Protein AF-A0A833G3L9-F1 (afdb_monomer_lite)

Foldseek 3Di:
DDDDDDDDQFAFDPPDVPDDPVRTHHDPRSVVVVD

Sequence (35 aa):
MPRLMLLRHAKSSWGDAGVADIDRPLSPRGRRAAA

pLDDT: mean 96.16, std 2.53, range [86.31, 98.12]

Secondary structure (DSSP, 8-state):
-------PPPPBP-S-SSS-GGGPPBPHHHHHHH-

Structure (mmCIF, N/CA/C/O backbone):
data_AF-A0A833G3L9-F1
#
_entry.id   AF-A0A833G3L9-F1
#
loop_
_atom_site.group_PDB
_atom_site.id
_atom_site.type_symbol
_atom_site.label_atom_id
_atom_site.label_alt_id
_atom_site.label_comp_id
_atom_site.label_asym_id
_atom_site.label_entity_id
_atom_site.label_seq_id
_atom_site.pdbx_PDB_ins_code
_atom_site.Cartn_x
_atom_site.Cartn_y
_atom_site.Cartn_z
_atom_site.occupancy
_atom_site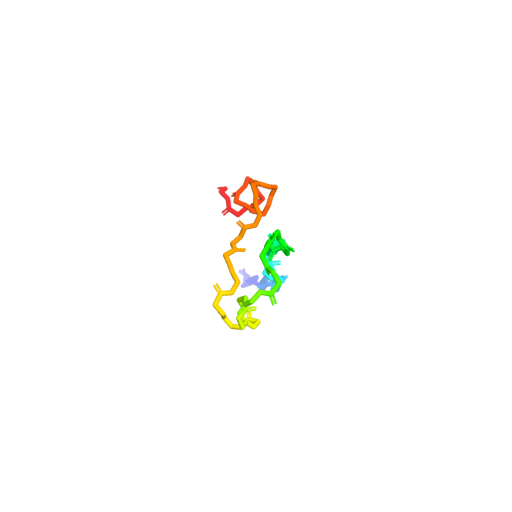.B_iso_or_equiv
_atom_site.auth_seq_id
_atom_site.auth_comp_id
_atom_site.auth_asym_id
_atom_site.auth_atom_id
_atom_site.pdbx_PDB_model_num
ATOM 1 N N . MET A 1 1 ? -16.997 5.533 25.949 1.00 88.94 1 MET A N 1
ATOM 2 C CA . MET A 1 1 ? -17.593 4.901 24.751 1.00 88.94 1 MET A CA 1
ATOM 3 C C . MET A 1 1 ? -16.457 4.437 23.845 1.00 88.94 1 MET A C 1
ATOM 5 O O . MET A 1 1 ? -15.627 5.279 23.512 1.00 88.94 1 MET A O 1
ATOM 9 N N . PRO A 1 2 ? -16.344 3.143 23.507 1.00 90.88 2 PRO A N 1
ATOM 10 C CA . PRO A 1 2 ? -15.307 2.671 22.591 1.00 90.88 2 PRO A CA 1
ATOM 11 C C . PRO A 1 2 ? -15.602 3.097 21.143 1.00 90.88 2 PRO A C 1
ATOM 13 O O . PRO A 1 2 ? -16.761 3.254 20.762 1.00 90.88 2 PRO A O 1
ATOM 16 N N . ARG A 1 3 ? -14.548 3.291 20.339 1.00 95.25 3 ARG A N 1
ATOM 17 C CA . ARG A 1 3 ? -14.629 3.575 18.897 1.00 95.25 3 ARG A CA 1
ATOM 18 C C . ARG A 1 3 ? -13.792 2.556 18.132 1.00 95.25 3 ARG A C 1
ATOM 20 O O . ARG A 1 3 ? -12.630 2.356 18.470 1.00 95.25 3 ARG A O 1
ATOM 27 N N . LEU A 1 4 ? -14.381 1.948 17.106 1.00 96.62 4 LEU A N 1
ATOM 28 C CA . LEU A 1 4 ? -13.687 1.082 16.156 1.00 96.62 4 LEU A CA 1
ATOM 29 C C . LEU A 1 4 ? -13.364 1.883 14.893 1.00 96.62 4 LEU A C 1
ATOM 31 O O . LEU A 1 4 ? -14.238 2.554 14.347 1.00 96.62 4 LEU A O 1
ATOM 35 N N . MET A 1 5 ? -12.122 1.790 14.424 1.00 95.62 5 MET A N 1
ATOM 36 C CA . MET A 1 5 ? -11.686 2.376 13.160 1.00 95.62 5 MET A CA 1
ATOM 37 C C . MET A 1 5 ? -11.255 1.257 12.217 1.00 95.62 5 MET A C 1
ATOM 39 O O . MET A 1 5 ? -10.397 0.450 12.563 1.00 95.62 5 MET A O 1
ATOM 43 N N . LEU A 1 6 ? -11.845 1.225 11.023 1.00 96.75 6 LEU A N 1
ATOM 44 C CA . LEU A 1 6 ? -11.456 0.322 9.944 1.00 96.75 6 LEU A CA 1
ATOM 45 C C . LEU A 1 6 ? -10.806 1.147 8.839 1.00 96.75 6 LEU A C 1
ATOM 47 O O . LEU A 1 6 ? -11.396 2.106 8.342 1.00 96.75 6 LEU A O 1
ATOM 51 N N . LEU A 1 7 ? -9.581 0.786 8.472 1.00 96.19 7 LEU A N 1
ATOM 52 C CA . LEU A 1 7 ? -8.816 1.459 7.432 1.00 96.19 7 LEU A CA 1
ATOM 53 C C . LEU A 1 7 ? -8.289 0.427 6.440 1.00 96.19 7 LEU A C 1
ATOM 55 O O . LEU A 1 7 ? -7.977 -0.706 6.800 1.00 96.19 7 LEU A O 1
ATOM 59 N N . ARG A 1 8 ? -8.152 0.849 5.185 1.00 96.25 8 ARG A N 1
ATOM 60 C CA . ARG A 1 8 ? -7.411 0.102 4.164 1.00 96.25 8 ARG A CA 1
ATOM 61 C C . ARG A 1 8 ? -5.940 0.517 4.164 1.00 96.25 8 ARG A C 1
ATOM 63 O O . ARG A 1 8 ? -5.618 1.630 4.578 1.00 96.25 8 ARG A O 1
ATOM 70 N N . HIS A 1 9 ? -5.070 -0.329 3.614 1.00 95.62 9 HIS A N 1
ATOM 71 C CA . HIS A 1 9 ? -3.665 0.027 3.412 1.00 95.62 9 HIS A CA 1
ATOM 72 C C . HIS A 1 9 ? -3.509 1.257 2.488 1.00 95.62 9 HIS A C 1
ATOM 74 O O . HIS A 1 9 ? -4.333 1.516 1.599 1.00 95.62 9 HIS A O 1
ATOM 80 N N . ALA A 1 10 ? -2.436 2.023 2.690 1.00 97.94 10 ALA A N 1
ATOM 81 C CA . ALA A 1 10 ? -2.105 3.168 1.846 1.00 97.94 10 ALA A CA 1
ATOM 82 C C . ALA A 1 10 ? -1.552 2.726 0.479 1.00 97.94 10 ALA A C 1
ATOM 84 O O . ALA A 1 10 ? -0.995 1.648 0.334 1.00 97.94 10 ALA A O 1
ATOM 85 N N . LYS A 1 11 ? -1.668 3.568 -0.553 1.00 98.12 11 LYS A N 1
ATOM 86 C CA . LYS A 1 11 ? -1.389 3.178 -1.951 1.00 98.12 11 LYS A CA 1
ATOM 87 C C . LYS A 1 11 ? 0.016 2.569 -2.165 1.00 98.12 11 LYS A C 1
ATOM 89 O O . LYS A 1 11 ? 1.010 3.288 -2.033 1.00 98.12 11 LYS A O 1
ATOM 94 N N . SER A 1 12 ? 0.078 1.319 -2.633 1.00 97.75 12 SER A N 1
ATOM 95 C CA . SER A 1 12 ? 1.309 0.635 -3.073 1.00 97.75 12 SER A CA 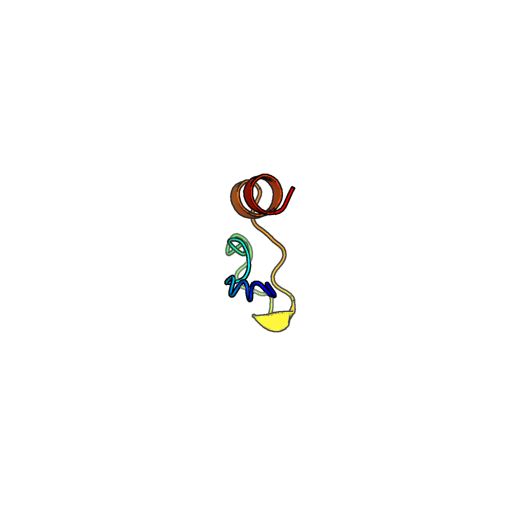1
ATOM 96 C C . SER A 1 12 ? 1.871 1.178 -4.391 1.00 97.75 12 SER A C 1
ATOM 98 O O . SER A 1 12 ? 1.176 1.849 -5.164 1.00 97.75 12 SER A O 1
ATOM 100 N N . SER A 1 13 ? 3.150 0.904 -4.632 1.00 97.75 13 SER A N 1
ATOM 101 C CA . SER A 1 13 ? 3.877 1.209 -5.860 1.00 97.75 13 SER A CA 1
ATOM 102 C C . SER A 1 13 ? 3.743 0.082 -6.887 1.00 97.75 13 SER A C 1
ATOM 104 O O . SER A 1 13 ? 3.819 -1.099 -6.552 1.00 97.75 13 SER A O 1
ATOM 106 N N . TRP A 1 14 ? 3.604 0.476 -8.152 1.00 96.12 14 TRP A N 1
ATOM 107 C CA . TRP A 1 14 ? 3.573 -0.410 -9.323 1.00 96.12 14 TRP A CA 1
ATOM 108 C C . TRP A 1 14 ? 4.670 -0.059 -10.339 1.00 96.12 14 TRP A C 1
ATOM 110 O O . TRP A 1 14 ? 4.586 -0.441 -11.497 1.00 96.12 14 TRP A O 1
ATOM 120 N N . GLY A 1 15 ? 5.682 0.709 -9.916 1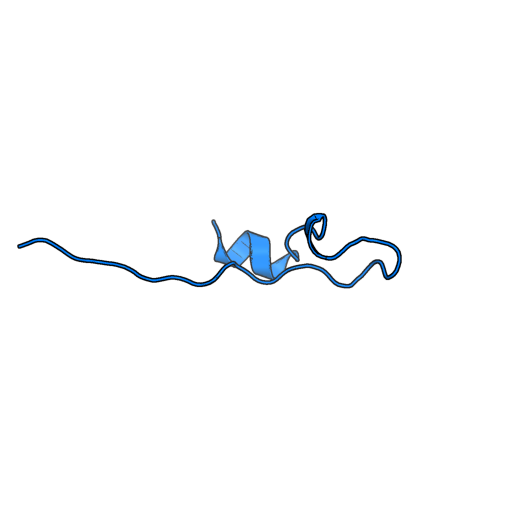.00 95.81 15 GLY A N 1
ATOM 121 C CA . GLY A 1 15 ? 6.769 1.161 -10.794 1.00 95.81 15 GLY A CA 1
ATOM 122 C C . GLY A 1 15 ? 7.745 0.059 -11.213 1.00 95.81 15 GLY A C 1
ATOM 123 O O . GLY A 1 15 ? 8.478 0.250 -12.173 1.00 95.81 15 GLY A O 1
ATOM 124 N N . ASP A 1 16 ? 7.730 -1.07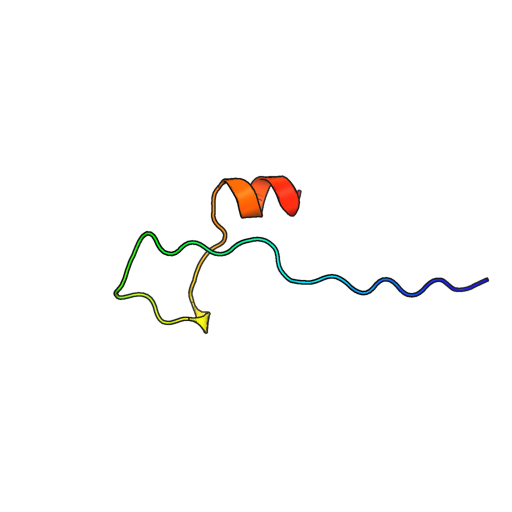8 -10.515 1.00 95.38 16 ASP A N 1
ATOM 125 C CA . ASP A 1 16 ? 8.472 -2.280 -10.884 1.00 95.38 16 ASP A CA 1
ATOM 126 C C . ASP A 1 16 ? 7.487 -3.442 -11.093 1.00 95.38 16 ASP A C 1
ATOM 128 O O . ASP A 1 16 ? 6.649 -3.746 -10.226 1.00 95.38 16 ASP A O 1
ATOM 132 N N . ALA A 1 17 ? 7.563 -4.048 -12.278 1.00 94.25 17 ALA A N 1
ATOM 133 C CA . ALA A 1 17 ? 6.715 -5.154 -12.704 1.00 94.25 17 ALA A CA 1
ATOM 134 C C . ALA A 1 17 ? 7.207 -6.517 -12.188 1.00 94.25 17 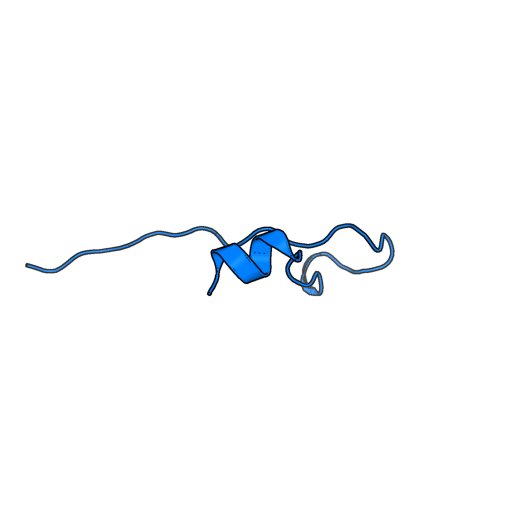ALA A C 1
ATOM 136 O O . ALA A 1 17 ? 6.401 -7.440 -12.107 1.00 94.25 17 ALA A O 1
ATOM 137 N N . GLY A 1 18 ? 8.486 -6.644 -11.815 1.00 96.69 18 GLY A N 1
ATOM 138 C CA . GLY A 1 18 ? 9.080 -7.890 -11.315 1.00 96.69 18 GLY A CA 1
ATOM 139 C C . GLY A 1 18 ? 8.840 -8.148 -9.826 1.00 96.69 18 GLY A C 1
ATOM 140 O O . GLY A 1 18 ? 9.119 -9.239 -9.337 1.00 96.69 18 GLY A O 1
ATOM 141 N N . VAL A 1 19 ? 8.314 -7.160 -9.098 1.00 97.12 19 VAL A N 1
ATOM 142 C CA . VAL A 1 19 ? 8.055 -7.267 -7.658 1.00 97.12 19 VAL A CA 1
ATOM 143 C C . VAL A 1 19 ? 6.755 -8.030 -7.410 1.00 97.12 19 VAL A C 1
ATOM 145 O O . VAL A 1 19 ? 5.691 -7.651 -7.915 1.00 97.12 19 VAL A O 1
ATOM 148 N N . ALA A 1 20 ? 6.843 -9.089 -6.604 1.00 97.81 20 ALA A N 1
ATOM 149 C CA . ALA A 1 20 ? 5.683 -9.831 -6.126 1.00 97.81 20 ALA A CA 1
ATOM 150 C C . ALA A 1 20 ? 4.747 -8.916 -5.324 1.00 97.81 20 ALA A C 1
ATOM 152 O O . ALA A 1 20 ? 5.192 -7.979 -4.668 1.00 97.81 20 ALA A O 1
ATOM 153 N N . ASP A 1 21 ? 3.441 -9.186 -5.360 1.00 95.94 21 ASP A N 1
ATOM 154 C CA . ASP A 1 21 ? 2.443 -8.292 -4.759 1.00 95.94 21 ASP A CA 1
ATOM 155 C C . ASP A 1 21 ? 2.689 -8.025 -3.262 1.00 95.94 21 ASP A C 1
ATOM 157 O O . ASP A 1 21 ? 2.633 -6.877 -2.822 1.00 95.94 21 ASP A O 1
ATOM 161 N N . ILE A 1 22 ? 3.063 -9.068 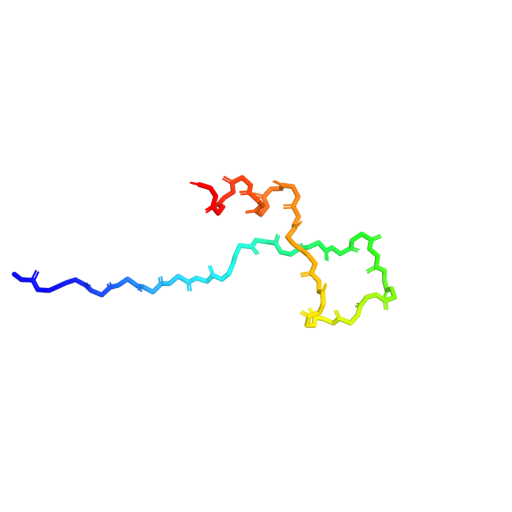-2.510 1.00 96.50 22 ILE A N 1
ATOM 162 C CA . ILE A 1 22 ? 3.327 -8.988 -1.066 1.00 96.50 22 ILE A CA 1
ATOM 163 C C . ILE A 1 22 ? 4.544 -8.120 -0.712 1.00 96.50 22 ILE A C 1
ATOM 165 O O . ILE A 1 22 ? 4.579 -7.520 0.360 1.00 96.50 22 ILE A O 1
ATOM 169 N N . ASP A 1 23 ? 5.499 -7.998 -1.634 1.00 97.62 23 ASP A N 1
ATOM 170 C CA . ASP A 1 23 ? 6.735 -7.235 -1.446 1.00 97.62 23 ASP A CA 1
ATOM 171 C C . ASP A 1 23 ? 6.609 -5.790 -1.958 1.00 97.62 23 ASP A C 1
ATOM 173 O O . ASP A 1 23 ? 7.568 -5.012 -1.908 1.00 97.62 23 ASP A O 1
ATOM 177 N N . ARG A 1 24 ? 5.435 -5.389 -2.472 1.00 97.56 24 ARG A N 1
ATOM 178 C CA . ARG A 1 24 ? 5.252 -4.057 -3.059 1.00 97.56 24 ARG A CA 1
ATOM 179 C C . ARG A 1 24 ? 5.395 -2.963 -1.997 1.00 97.56 24 ARG A C 1
ATOM 181 O O . ARG A 1 24 ? 4.583 -2.882 -1.073 1.00 97.56 24 ARG A O 1
ATOM 188 N N . PRO A 1 25 ? 6.337 -2.016 -2.169 1.00 97.19 25 PRO A N 1
ATOM 189 C CA . PRO A 1 25 ? 6.475 -0.901 -1.245 1.00 97.19 25 PRO A CA 1
ATOM 190 C C . PRO A 1 25 ? 5.346 0.117 -1.437 1.00 97.19 25 PRO A C 1
ATOM 192 O O . PRO A 1 25 ? 4.690 0.174 -2.480 1.00 97.19 25 PRO A O 1
ATOM 195 N N . LEU A 1 26 ? 5.162 1.014 -0.465 1.00 97.62 26 LEU A N 1
ATOM 196 C CA . LEU A 1 26 ? 4.267 2.161 -0.626 1.00 97.62 26 LEU A CA 1
ATOM 197 C C . LEU A 1 26 ? 4.756 3.117 -1.724 1.00 97.62 26 LEU A C 1
ATOM 199 O O . LEU A 1 26 ? 5.939 3.448 -1.825 1.00 97.62 26 LEU A O 1
ATOM 203 N N . SER A 1 27 ? 3.814 3.644 -2.509 1.00 97.81 27 SER A N 1
ATOM 204 C CA . SER A 1 27 ? 4.079 4.765 -3.418 1.00 97.81 27 SER A CA 1
ATOM 205 C C . SER A 1 27 ? 4.437 6.037 -2.627 1.00 97.81 27 SER A C 1
ATOM 207 O O . SER A 1 27 ? 4.041 6.159 -1.466 1.00 97.81 27 SER A O 1
ATOM 209 N N . PRO A 1 28 ? 5.097 7.051 -3.224 1.00 97.62 28 PRO A N 1
ATOM 210 C CA . PRO A 1 28 ? 5.333 8.332 -2.547 1.00 97.62 28 PRO A CA 1
ATOM 211 C C . PRO A 1 28 ? 4.050 8.981 -2.001 1.00 97.62 28 PRO A C 1
ATOM 213 O O . PRO A 1 28 ? 4.052 9.533 -0.903 1.00 97.62 28 PRO A O 1
ATOM 216 N N . ARG A 1 29 ? 2.930 8.864 -2.733 1.00 97.56 29 ARG A N 1
ATOM 217 C CA . ARG A 1 29 ? 1.607 9.297 -2.254 1.00 97.56 29 ARG A CA 1
ATOM 218 C C . ARG A 1 29 ? 1.111 8.433 -1.094 1.00 97.56 29 ARG A C 1
ATOM 220 O O . ARG A 1 29 ? 0.540 8.975 -0.158 1.00 97.56 29 ARG A O 1
ATOM 227 N N . GLY A 1 30 ? 1.312 7.117 -1.163 1.00 98.12 30 GLY A N 1
ATOM 228 C CA . GLY A 1 30 ? 0.970 6.186 -0.088 1.00 98.12 30 GLY A CA 1
ATOM 229 C C . GLY A 1 30 ? 1.715 6.500 1.204 1.00 98.12 30 GLY A C 1
ATOM 230 O O . GLY A 1 30 ? 1.083 6.594 2.245 1.00 98.12 30 GLY A O 1
ATOM 231 N N . ARG A 1 31 ? 3.023 6.775 1.126 1.00 97.75 31 ARG A N 1
ATOM 232 C CA . ARG A 1 31 ? 3.835 7.189 2.281 1.00 97.75 31 ARG A CA 1
ATOM 233 C C . ARG A 1 31 ? 3.306 8.466 2.935 1.00 97.75 31 ARG A C 1
ATOM 235 O O . ARG A 1 31 ? 3.129 8.485 4.141 1.00 97.75 31 ARG A O 1
ATOM 242 N N . ARG A 1 32 ? 2.973 9.494 2.144 1.00 97.56 32 ARG A N 1
ATOM 243 C CA . ARG A 1 32 ? 2.371 10.736 2.670 1.00 97.56 32 ARG A CA 1
ATOM 244 C C . ARG A 1 32 ? 0.985 10.547 3.287 1.00 97.56 32 ARG A C 1
ATOM 246 O O . ARG A 1 32 ? 0.607 11.344 4.123 1.00 97.56 32 ARG A O 1
ATOM 253 N N . ALA A 1 33 ? 0.218 9.556 2.835 1.00 97.38 33 ALA A N 1
ATOM 254 C CA . ALA A 1 33 ? -1.110 9.268 3.377 1.00 97.38 33 ALA A CA 1
ATOM 255 C C . ALA A 1 33 ? -1.075 8.380 4.634 1.00 97.38 33 ALA A C 1
ATOM 257 O O . ALA A 1 33 ? -2.105 8.225 5.280 1.00 97.38 33 ALA A O 1
ATOM 258 N N . ALA A 1 34 ? 0.069 7.749 4.915 1.00 96.25 34 ALA A N 1
ATOM 259 C CA . ALA A 1 34 ? 0.279 6.886 6.074 1.00 96.25 34 ALA A CA 1
ATOM 260 C C . ALA A 1 34 ? 1.001 7.592 7.236 1.00 96.25 34 ALA A C 1
ATOM 262 O O . ALA A 1 34 ? 0.952 7.077 8.350 1.00 96.25 34 ALA A O 1
ATOM 263 N N . ALA A 1 35 ? 1.690 8.705 6.956 1.00 86.31 35 ALA A N 1
ATOM 264 C CA . ALA A 1 35 ? 2.271 9.601 7.958 1.00 86.31 35 ALA A CA 1
ATOM 265 C C . ALA A 1 35 ? 1.177 10.439 8.629 1.00 86.31 35 ALA A C 1
ATOM 267 O O . ALA A 1 35 ? 1.289 10.649 9.855 1.00 86.31 35 ALA A O 1
#

Radius of gyration: 13.16 Å; chains: 1; bounding box: 27×21×38 Å